Protein AF-A0A7Y3G4H9-F1 (afdb_monomer_lite)

pLDDT: mean 76.44, std 12.86, range [44.31, 96.88]

Radius of gyration: 26.17 Å; chains: 1; bounding box: 60×30×67 Å

Sequence (73 aa):
MKKKFWNSERVVSFSAMFISLLTLFIFIKQTNIIERQSRLSALPYLMVETSNNSEDNTFEIEIVNHGVGPAII

Structure (mmCIF, N/CA/C/O backbone):
data_AF-A0A7Y3G4H9-F1
#
_entry.id   AF-A0A7Y3G4H9-F1
#
loop_
_atom_site.group_PDB
_atom_site.id
_atom_site.type_symbol
_atom_site.label_atom_id
_atom_site.label_alt_id
_atom_site.label_comp_id
_atom_site.label_asym_id
_atom_site.label_entity_id
_atom_site.label_seq_id
_atom_site.pdbx_PDB_ins_code
_atom_site.Cartn_x
_atom_site.Cartn_y
_atom_site.Cartn_z
_atom_site.occupancy
_atom_site.B_iso_or_equiv
_atom_site.auth_seq_id
_atom_site.auth_comp_id
_atom_site.auth_asym_id
_atom_site.auth_atom_id
_atom_site.pdbx_PDB_model_num
ATOM 1 N N . MET A 1 1 ? -39.477 0.223 32.859 1.00 44.31 1 MET A N 1
ATOM 2 C CA . MET A 1 1 ? -38.280 1.098 32.814 1.00 44.31 1 MET A CA 1
ATOM 3 C C . MET A 1 1 ? -37.433 0.703 31.602 1.00 44.31 1 MET A C 1
ATOM 5 O O . MET A 1 1 ? -36.899 -0.399 31.591 1.00 44.31 1 MET A O 1
ATOM 9 N N . LYS A 1 2 ? -37.381 1.520 30.535 1.00 50.59 2 LYS A N 1
ATOM 10 C CA . LYS A 1 2 ? -36.594 1.206 29.323 1.00 50.59 2 LYS A CA 1
ATOM 11 C C . LYS A 1 2 ? -35.101 1.379 29.636 1.00 50.59 2 LYS A C 1
ATOM 13 O O . LYS A 1 2 ? -34.666 2.488 29.927 1.00 50.59 2 LYS A O 1
ATOM 18 N N . LYS A 1 3 ? -34.329 0.285 29.616 1.00 56.84 3 LYS A N 1
ATOM 19 C CA . LYS A 1 3 ? -32.874 0.301 29.843 1.00 56.84 3 LYS A CA 1
ATOM 20 C C . LYS A 1 3 ? -32.202 1.127 28.742 1.00 56.84 3 LYS A C 1
ATOM 22 O O . LYS A 1 3 ? -32.172 0.714 27.585 1.00 56.84 3 LYS A O 1
ATOM 27 N N . LYS A 1 4 ? -31.672 2.297 29.100 1.00 65.62 4 LYS A N 1
ATOM 28 C CA . LYS A 1 4 ? -30.895 3.167 28.210 1.00 65.62 4 LYS A CA 1
ATOM 29 C C . LYS A 1 4 ? -29.519 2.517 28.010 1.00 65.62 4 LYS A C 1
ATOM 31 O O . LYS A 1 4 ? -28.590 2.7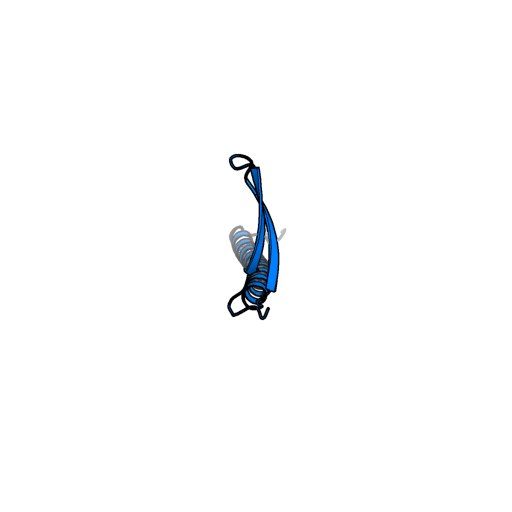54 28.768 1.00 65.62 4 LYS A O 1
ATOM 36 N N . PHE A 1 5 ? -29.435 1.591 27.054 1.00 65.12 5 PHE A N 1
ATOM 37 C CA . PHE A 1 5 ? -28.245 0.758 26.808 1.00 65.12 5 PHE A CA 1
ATOM 38 C C . PHE A 1 5 ? -27.070 1.546 26.194 1.00 65.12 5 PHE A C 1
ATOM 40 O O . PHE A 1 5 ? -25.926 1.088 26.203 1.00 65.12 5 PHE A O 1
ATOM 47 N N . TRP A 1 6 ? -27.369 2.747 25.697 1.00 66.44 6 TRP A N 1
ATOM 48 C CA . TRP A 1 6 ? -26.454 3.659 25.031 1.00 66.44 6 TRP A CA 1
ATOM 49 C C . TRP A 1 6 ? -26.074 4.799 25.973 1.00 66.44 6 TRP A C 1
ATOM 51 O O . TRP A 1 6 ? -26.883 5.684 26.257 1.00 66.44 6 TRP A O 1
ATOM 61 N N . ASN A 1 7 ? -24.841 4.740 26.469 1.00 78.75 7 ASN A N 1
ATOM 62 C CA . ASN A 1 7 ? -24.191 5.822 27.197 1.00 78.75 7 ASN A CA 1
ATOM 63 C C . ASN A 1 7 ? -23.153 6.458 26.258 1.00 78.75 7 ASN A C 1
ATOM 65 O O . ASN A 1 7 ? -22.522 5.718 25.497 1.00 78.75 7 ASN A O 1
ATOM 69 N N . SER A 1 8 ? -22.983 7.784 26.275 1.00 82.38 8 SER A N 1
ATOM 70 C CA . SER A 1 8 ? -22.123 8.486 25.300 1.00 82.38 8 SER A CA 1
ATOM 71 C C . SER A 1 8 ? -20.688 7.952 25.286 1.00 82.38 8 SER A C 1
ATOM 73 O O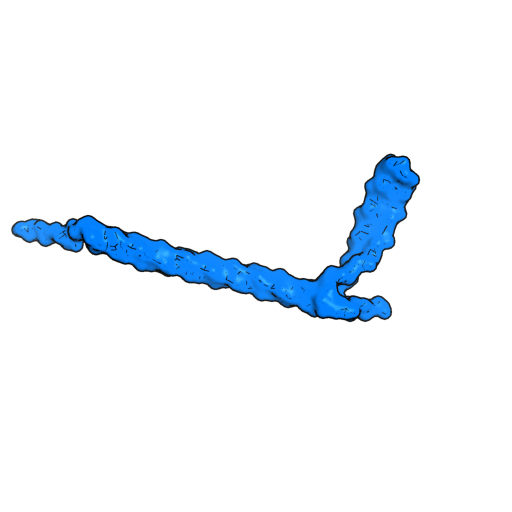 . SER A 1 8 ? -20.110 7.801 24.216 1.00 82.38 8 SER A O 1
ATOM 75 N N . GLU A 1 9 ? -20.150 7.556 26.441 1.00 83.88 9 GLU A N 1
ATOM 76 C CA . GLU A 1 9 ? -18.833 6.910 26.540 1.00 83.88 9 GLU A CA 1
ATOM 77 C C . GLU A 1 9 ? -18.717 5.640 25.691 1.00 83.88 9 GLU A C 1
ATOM 79 O O . GLU A 1 9 ? -17.725 5.454 24.994 1.00 83.88 9 GLU A O 1
ATOM 84 N N . ARG A 1 10 ? -19.747 4.782 25.674 1.00 85.75 10 ARG A N 1
ATOM 85 C CA . ARG A 1 10 ? -19.709 3.534 24.893 1.00 85.75 10 AR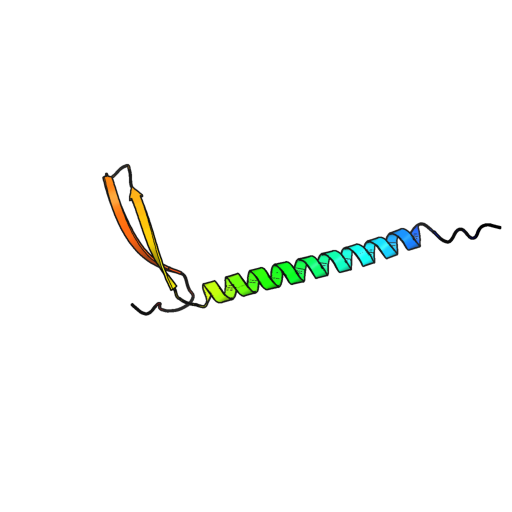G A CA 1
ATOM 86 C C . ARG A 1 10 ? -19.709 3.796 23.393 1.00 85.75 10 ARG A C 1
ATOM 88 O O . ARG A 1 10 ? -19.076 3.047 22.658 1.00 85.75 10 ARG A O 1
ATOM 95 N N . VAL A 1 11 ? -20.397 4.847 22.946 1.00 89.25 11 VAL A N 1
ATOM 96 C CA . VAL A 1 11 ? -20.399 5.260 21.533 1.00 89.25 11 VAL A CA 1
ATOM 97 C C . VAL A 1 11 ? -19.004 5.711 21.117 1.00 89.25 11 VAL A C 1
ATOM 99 O O . VAL A 1 11 ? -18.531 5.307 20.060 1.00 89.25 11 VAL A O 1
ATOM 102 N N . VAL A 1 12 ? -18.336 6.494 21.967 1.00 91.12 12 VAL A N 1
ATOM 103 C CA . VAL A 1 12 ? -16.980 6.997 21.708 1.00 91.12 12 VAL A CA 1
ATOM 104 C C . VAL A 1 12 ? -15.949 5.866 21.723 1.00 91.12 12 VAL A C 1
ATOM 106 O O . VAL A 1 12 ? -15.102 5.791 20.839 1.00 91.12 12 VAL A O 1
ATOM 109 N N . SER A 1 13 ? -16.024 4.936 22.678 1.00 89.62 13 SER A N 1
ATOM 110 C CA . SER A 1 13 ? -15.120 3.779 22.685 1.00 89.62 13 SER A CA 1
ATOM 111 C C . SER A 1 13 ? -15.345 2.869 21.476 1.00 89.62 13 SER A C 1
ATOM 113 O O . SER A 1 13 ? -14.383 2.386 20.880 1.00 89.62 13 SER A O 1
ATOM 115 N N . PHE A 1 14 ? -16.603 2.658 21.079 1.00 93.38 14 PHE A N 1
ATOM 116 C CA . PHE A 1 14 ? -16.930 1.849 19.908 1.00 93.38 14 PHE A CA 1
ATOM 117 C C . PHE A 1 14 ? -16.464 2.512 18.607 1.00 93.38 14 PHE A C 1
ATOM 119 O O . PHE A 1 14 ? -15.920 1.831 17.739 1.00 93.38 14 PHE A O 1
ATOM 126 N N . SER A 1 15 ? -16.613 3.834 18.477 1.00 94.06 15 SER A N 1
ATOM 127 C CA . SER A 1 15 ? -16.114 4.560 17.309 1.00 94.06 15 SER A CA 1
ATOM 128 C C . SER A 1 15 ? -14.589 4.524 17.231 1.00 94.06 15 SER A C 1
ATOM 130 O O . SER A 1 15 ? -14.060 4.277 16.153 1.00 94.06 15 SER A O 1
ATOM 132 N N . ALA A 1 16 ? -13.879 4.669 18.354 1.00 93.75 16 ALA A N 1
ATOM 133 C CA . ALA A 1 16 ? -12.425 4.530 18.392 1.00 93.75 16 ALA A CA 1
ATOM 134 C C . ALA A 1 16 ? -11.973 3.137 17.918 1.00 93.75 16 ALA A C 1
ATOM 136 O O . ALA A 1 16 ? -11.112 3.040 17.046 1.00 93.75 16 ALA A O 1
ATOM 137 N N . MET A 1 17 ? -12.607 2.066 18.410 1.00 95.44 17 MET A N 1
ATOM 138 C CA . MET A 1 17 ? -12.329 0.695 17.957 1.00 95.44 17 MET A CA 1
ATOM 139 C C . MET A 1 17 ? -12.615 0.508 16.462 1.00 95.44 17 MET A C 1
ATOM 141 O O . MET A 1 17 ? -11.827 -0.114 15.748 1.00 95.44 17 MET A O 1
ATOM 145 N N . PHE A 1 18 ? -13.725 1.063 15.975 1.00 96.44 18 PHE A N 1
ATOM 146 C CA . PHE A 1 18 ? -14.094 0.993 14.566 1.00 96.44 18 PHE A CA 1
ATOM 147 C C . PHE A 1 18 ? -13.086 1.725 13.671 1.00 96.44 18 PHE A C 1
ATOM 149 O O . PHE A 1 18 ? -12.663 1.186 12.649 1.00 96.44 18 PHE A O 1
ATOM 156 N N . ILE A 1 19 ? -12.641 2.915 14.082 1.00 96.38 19 ILE A N 1
ATOM 157 C CA . ILE A 1 19 ? -11.599 3.672 13.384 1.00 96.38 19 ILE A CA 1
ATOM 158 C C . ILE A 1 19 ? -10.295 2.867 13.353 1.00 96.38 19 ILE A C 1
ATOM 160 O O . ILE A 1 19 ? -9.691 2.753 12.292 1.00 96.38 19 ILE A O 1
ATOM 164 N N . SER A 1 20 ? -9.881 2.243 14.462 1.00 96.06 20 SER A N 1
ATOM 165 C CA . SER A 1 20 ? -8.682 1.392 14.487 1.00 96.06 20 SER A CA 1
ATOM 166 C C . SER A 1 20 ? -8.766 0.219 13.505 1.00 96.06 20 SER A C 1
ATOM 168 O O . SER A 1 20 ? -7.788 -0.070 12.815 1.00 96.06 20 SER A O 1
ATOM 170 N N . LEU A 1 21 ? -9.932 -0.428 13.395 1.00 96.88 21 LEU A N 1
ATOM 171 C CA . LEU A 1 21 ? -10.160 -1.502 12.422 1.00 96.88 21 LEU A CA 1
ATOM 172 C C . LEU A 1 21 ? -10.087 -0.999 10.975 1.00 96.88 21 LEU A C 1
ATOM 174 O O . LEU A 1 21 ? -9.467 -1.650 10.132 1.00 96.88 21 LEU A O 1
ATOM 178 N N . LEU A 1 22 ? -10.677 0.163 10.686 1.00 96.81 22 LEU A N 1
ATOM 179 C CA . LEU A 1 22 ? -10.589 0.785 9.364 1.00 96.81 22 LEU A CA 1
ATOM 180 C C . LEU A 1 22 ? -9.146 1.141 9.001 1.00 96.81 22 LEU A C 1
ATOM 182 O O . LEU A 1 22 ? -8.705 0.844 7.893 1.00 96.81 22 LEU A O 1
ATOM 186 N N . THR A 1 23 ? -8.392 1.719 9.935 1.00 95.94 23 THR A N 1
ATOM 187 C CA . THR A 1 23 ? -6.975 2.039 9.729 1.00 95.94 23 THR A CA 1
ATOM 188 C C . THR A 1 23 ? -6.164 0.783 9.426 1.00 95.94 23 THR A C 1
ATOM 190 O O . THR A 1 23 ? -5.378 0.780 8.481 1.00 95.94 23 THR A O 1
ATOM 193 N N . LEU A 1 24 ? -6.396 -0.311 10.159 1.00 94.38 24 LEU A N 1
ATOM 194 C CA . LEU A 1 24 ? -5.736 -1.589 9.889 1.00 94.38 24 LEU A CA 1
ATOM 195 C C . LEU A 1 24 ? -6.070 -2.115 8.485 1.00 94.38 24 LEU A C 1
ATOM 197 O O . LEU A 1 24 ? -5.177 -2.546 7.757 1.00 94.38 24 LEU A O 1
ATOM 201 N N . PHE A 1 25 ? -7.337 -2.042 8.075 1.00 94.44 25 PHE A N 1
ATOM 202 C CA . PHE A 1 25 ? -7.755 -2.450 6.734 1.00 94.44 25 PHE A CA 1
ATOM 203 C C . PHE A 1 25 ? -7.066 -1.625 5.638 1.00 94.44 25 PHE A C 1
ATOM 205 O O . PHE A 1 25 ? -6.570 -2.180 4.654 1.00 94.44 25 PHE A O 1
ATOM 212 N N . ILE A 1 26 ? -6.989 -0.304 5.822 1.00 94.06 26 ILE A N 1
ATOM 213 C CA . ILE A 1 26 ? -6.283 0.598 4.907 1.00 94.06 26 ILE A CA 1
ATOM 214 C C . ILE A 1 26 ? -4.799 0.229 4.836 1.00 94.06 26 ILE A C 1
ATOM 216 O O . ILE A 1 26 ? -4.264 0.112 3.735 1.00 94.06 26 ILE A O 1
ATOM 220 N N . PHE A 1 27 ? -4.146 -0.014 5.974 1.00 93.06 27 PHE A N 1
ATOM 221 C CA . PHE A 1 27 ? -2.743 -0.424 6.005 1.00 93.06 27 PHE A CA 1
ATOM 222 C C . PHE A 1 27 ? -2.497 -1.730 5.264 1.00 93.06 27 PHE A C 1
ATOM 224 O O . PHE A 1 27 ? -1.584 -1.780 4.451 1.00 93.06 27 PHE A O 1
ATOM 231 N N . ILE A 1 28 ? -3.346 -2.746 5.428 1.00 90.81 28 ILE A N 1
ATOM 232 C CA . ILE A 1 28 ? -3.218 -3.995 4.662 1.00 90.81 28 ILE A CA 1
ATOM 233 C C . ILE A 1 28 ? -3.274 -3.715 3.152 1.00 90.81 28 ILE A C 1
ATOM 235 O O . ILE A 1 28 ? -2.492 -4.273 2.377 1.00 90.81 28 ILE A O 1
ATOM 239 N N . LYS A 1 29 ? -4.177 -2.837 2.702 1.00 87.75 29 LYS A N 1
ATOM 240 C CA . LYS A 1 29 ? -4.265 -2.473 1.280 1.00 87.75 29 LYS A CA 1
ATOM 241 C C . LYS A 1 29 ? -3.038 -1.692 0.810 1.00 87.75 29 LYS A C 1
ATOM 243 O O . LYS A 1 29 ? -2.534 -1.988 -0.271 1.00 87.75 29 LYS A O 1
ATOM 248 N N . GLN A 1 30 ? -2.539 -0.755 1.613 1.00 83.81 30 GLN A N 1
ATOM 249 C CA . GLN A 1 30 ? -1.319 -0.005 1.309 1.00 83.81 30 GLN A CA 1
ATOM 250 C C . GLN A 1 30 ? -0.094 -0.923 1.245 1.00 83.81 30 GLN A C 1
ATOM 252 O O . GLN A 1 30 ? 0.661 -0.844 0.282 1.00 83.81 30 GLN A O 1
ATOM 257 N N . THR A 1 31 ? 0.063 -1.853 2.188 1.00 85.12 31 THR A N 1
ATOM 258 C CA . THR A 1 31 ? 1.160 -2.831 2.207 1.00 85.12 31 THR A CA 1
ATOM 259 C C . THR A 1 31 ? 1.183 -3.686 0.946 1.00 85.12 31 THR A C 1
ATOM 261 O O . THR A 1 31 ? 2.241 -3.832 0.350 1.00 85.12 31 THR A O 1
ATOM 264 N N . ASN A 1 32 ? 0.032 -4.174 0.470 1.00 75.81 32 ASN A N 1
ATOM 265 C CA . ASN A 1 32 ? -0.027 -4.938 -0.784 1.00 75.81 32 ASN A CA 1
ATOM 266 C C . ASN A 1 32 ? 0.383 -4.102 -2.013 1.00 75.81 32 ASN A C 1
ATOM 268 O O . ASN A 1 32 ? 0.985 -4.618 -2.955 1.00 75.81 32 ASN A O 1
ATOM 272 N N . ILE A 1 33 ? 0.054 -2.805 -2.028 1.00 76.19 33 ILE A N 1
ATOM 273 C CA . ILE A 1 33 ? 0.467 -1.895 -3.107 1.00 76.19 33 ILE A CA 1
ATOM 274 C C . ILE A 1 33 ? 1.979 -1.652 -3.039 1.00 76.19 33 ILE A C 1
ATOM 276 O O . ILE A 1 33 ? 2.645 -1.725 -4.071 1.00 76.19 33 ILE A O 1
ATOM 280 N N . ILE A 1 34 ? 2.521 -1.422 -1.840 1.00 75.31 34 ILE A N 1
ATOM 281 C CA . ILE A 1 34 ? 3.958 -1.231 -1.605 1.00 75.31 34 ILE A CA 1
ATOM 282 C C . ILE A 1 34 ? 4.735 -2.495 -1.972 1.00 75.31 34 ILE A C 1
ATOM 284 O O . ILE A 1 34 ? 5.763 -2.395 -2.625 1.00 75.31 34 ILE A O 1
ATOM 288 N N . GLU A 1 35 ? 4.237 -3.682 -1.631 1.00 72.06 35 GLU A N 1
ATOM 289 C CA . GLU A 1 35 ? 4.855 -4.955 -2.008 1.00 72.06 35 GLU A CA 1
ATOM 290 C C . GLU A 1 35 ? 4.890 -5.126 -3.530 1.00 72.06 35 GLU A C 1
ATOM 292 O O . GLU A 1 35 ? 5.908 -5.518 -4.100 1.00 72.06 35 GLU A O 1
ATOM 297 N N . ARG A 1 36 ? 3.801 -4.772 -4.224 1.00 66.75 36 ARG A N 1
ATOM 298 C CA . ARG A 1 36 ? 3.757 -4.821 -5.688 1.00 66.75 36 ARG A CA 1
ATOM 299 C C . ARG A 1 36 ? 4.734 -3.833 -6.317 1.00 66.75 36 ARG A C 1
ATOM 301 O O . ARG A 1 36 ? 5.425 -4.212 -7.257 1.00 66.75 36 ARG A O 1
ATOM 308 N N . GLN A 1 37 ? 4.794 -2.602 -5.816 1.00 63.19 37 GLN A N 1
ATOM 309 C CA . GLN A 1 37 ? 5.752 -1.6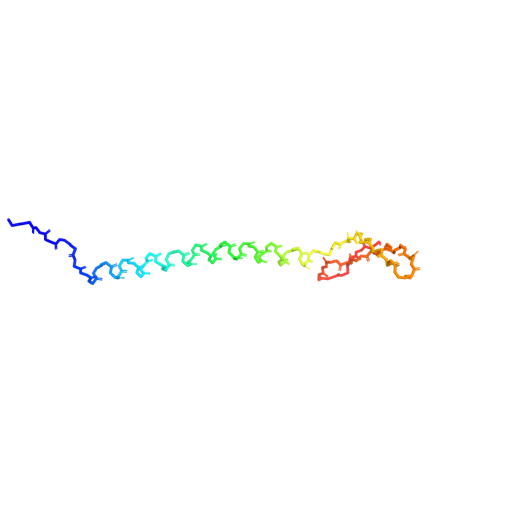04 -6.293 1.00 63.19 37 GLN A CA 1
ATOM 310 C C . GLN A 1 37 ? 7.189 -2.026 -5.981 1.00 63.19 37 GLN A C 1
ATOM 312 O O . GLN A 1 37 ? 8.023 -1.992 -6.869 1.00 63.19 37 GLN A O 1
ATOM 317 N N . SER A 1 38 ? 7.462 -2.534 -4.779 1.00 65.00 38 SER A N 1
ATOM 318 C CA . SER A 1 38 ? 8.777 -3.034 -4.371 1.00 65.00 38 SER A CA 1
ATOM 3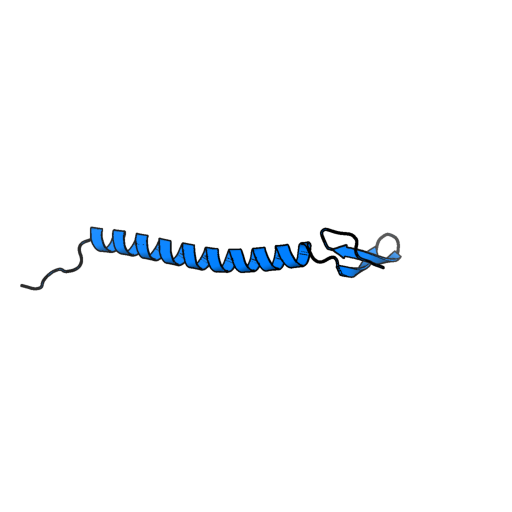19 C C . SER A 1 38 ? 9.230 -4.221 -5.222 1.00 65.00 38 SER A C 1
ATOM 321 O O . SER A 1 38 ? 10.381 -4.251 -5.646 1.00 65.00 38 SER A O 1
ATOM 323 N N . ARG A 1 39 ? 8.333 -5.159 -5.557 1.00 64.19 39 ARG A N 1
ATOM 324 C CA . ARG A 1 39 ? 8.645 -6.284 -6.452 1.00 64.19 39 ARG A CA 1
ATOM 325 C C . ARG A 1 39 ? 8.889 -5.835 -7.892 1.00 64.19 39 ARG A C 1
ATOM 327 O O . ARG A 1 39 ? 9.783 -6.365 -8.539 1.00 64.19 39 ARG A O 1
ATOM 334 N N . LEU A 1 40 ? 8.100 -4.885 -8.396 1.00 61.47 40 LEU A N 1
ATOM 335 C CA . LEU A 1 40 ? 8.292 -4.316 -9.735 1.00 61.47 40 LEU A CA 1
ATOM 336 C C . LEU A 1 40 ? 9.566 -3.476 -9.817 1.00 61.47 40 LEU A C 1
ATOM 338 O O . LEU A 1 40 ? 10.243 -3.523 -10.829 1.00 61.47 40 LEU A O 1
ATOM 342 N N . SER A 1 41 ? 9.921 -2.767 -8.749 1.00 61.22 41 SER A N 1
ATOM 343 C CA . SER A 1 41 ? 11.208 -2.094 -8.639 1.00 61.22 41 SER A CA 1
ATOM 344 C C . SER A 1 41 ? 12.353 -3.081 -8.456 1.00 61.22 41 SER A C 1
ATOM 346 O O . SER A 1 41 ? 13.452 -2.752 -8.843 1.00 61.22 41 SER A O 1
ATOM 348 N N . ALA A 1 42 ? 12.159 -4.272 -7.889 1.00 61.16 42 ALA A N 1
ATOM 349 C CA . ALA A 1 42 ? 13.236 -5.255 -7.736 1.00 61.16 42 ALA A CA 1
ATOM 350 C C . ALA A 1 42 ? 13.479 -6.100 -8.998 1.00 61.16 42 ALA A C 1
ATOM 352 O O . ALA A 1 42 ? 14.585 -6.596 -9.190 1.00 61.16 42 ALA A O 1
ATOM 353 N N . LEU A 1 43 ? 12.464 -6.292 -9.846 1.00 62.72 43 LEU A N 1
ATOM 354 C CA . LEU A 1 43 ? 12.607 -7.024 -11.100 1.00 62.72 43 LEU A CA 1
ATOM 355 C C . LEU A 1 43 ? 13.099 -6.057 -12.188 1.00 62.72 43 LEU A C 1
ATOM 357 O O . LEU A 1 43 ? 12.333 -5.181 -12.573 1.00 62.72 43 LEU A O 1
ATOM 361 N N . PRO A 1 44 ? 14.329 -6.192 -12.705 1.00 57.31 44 PRO A N 1
ATOM 362 C CA . PRO A 1 44 ? 14.773 -5.356 -13.809 1.00 57.31 44 PRO A CA 1
ATOM 363 C C . PRO A 1 44 ? 13.965 -5.697 -15.066 1.00 57.31 44 PRO A C 1
ATOM 365 O O . PRO A 1 44 ? 13.928 -6.853 -15.493 1.00 57.31 44 PRO A O 1
ATOM 368 N N . TYR A 1 45 ? 13.301 -4.702 -15.650 1.00 66.88 45 TYR A N 1
ATOM 369 C CA . TYR A 1 45 ? 12.632 -4.826 -16.942 1.00 66.88 45 TYR A CA 1
ATOM 370 C C . TYR A 1 45 ? 13.019 -3.662 -17.849 1.00 66.88 45 TYR A C 1
ATOM 372 O O . TYR A 1 45 ? 13.165 -2.523 -17.406 1.00 66.88 45 TYR A O 1
ATOM 380 N N . LEU A 1 46 ? 13.193 -3.971 -19.133 1.00 70.44 46 LEU A N 1
ATOM 381 C CA . LEU A 1 46 ? 13.454 -2.982 -20.170 1.00 70.44 46 LEU A CA 1
ATOM 382 C C . LEU A 1 46 ? 12.116 -2.418 -20.646 1.00 70.44 46 LEU A C 1
ATOM 384 O O . LEU A 1 46 ? 11.231 -3.173 -21.058 1.00 70.44 46 LEU A O 1
ATOM 388 N N . MET A 1 47 ? 11.966 -1.101 -20.587 1.00 71.81 47 MET A N 1
ATOM 389 C CA . MET A 1 47 ? 10.855 -0.384 -21.198 1.00 71.81 47 MET A CA 1
ATOM 390 C C . MET A 1 47 ? 11.386 0.421 -22.379 1.00 71.81 47 MET A C 1
ATOM 392 O O . MET A 1 47 ? 12.442 1.043 -22.289 1.00 71.81 47 MET A O 1
ATOM 396 N N . VAL A 1 48 ? 10.654 0.374 -23.490 1.00 76.38 48 VAL A N 1
ATOM 397 C CA . VAL A 1 48 ? 10.915 1.233 -24.644 1.00 76.38 48 VAL A CA 1
ATOM 398 C C . VAL A 1 48 ? 10.111 2.506 -24.441 1.00 76.38 48 VAL A C 1
ATOM 400 O O . VAL A 1 48 ? 8.879 2.464 -24.439 1.00 76.38 48 VAL A O 1
ATOM 403 N N . GLU A 1 49 ? 10.807 3.615 -24.251 1.00 80.75 49 GLU A N 1
ATOM 404 C CA . GLU A 1 49 ? 10.211 4.937 -24.125 1.00 80.75 49 GLU A CA 1
ATOM 405 C C . GLU A 1 49 ? 10.488 5.724 -25.401 1.00 80.75 49 GLU A C 1
ATOM 407 O O . GLU A 1 49 ? 11.587 5.695 -25.953 1.00 80.75 49 GLU A O 1
ATOM 412 N N . THR A 1 50 ? 9.459 6.391 -25.912 1.00 79.25 50 THR A N 1
ATOM 413 C CA . THR A 1 50 ? 9.576 7.242 -27.095 1.00 79.25 50 THR A CA 1
ATOM 414 C C . THR A 1 50 ? 9.360 8.677 -26.666 1.00 79.25 50 THR A C 1
ATOM 416 O O . THR A 1 50 ? 8.264 9.015 -26.205 1.00 79.25 50 THR A O 1
ATOM 419 N N . SER A 1 51 ? 10.376 9.515 -26.825 1.00 78.44 51 SER A N 1
ATOM 420 C CA . SER A 1 51 ? 10.265 10.948 -26.588 1.00 78.44 51 SER A CA 1
ATOM 421 C C . SER A 1 51 ? 10.267 11.673 -27.935 1.00 78.44 51 SER A C 1
ATOM 423 O O . SER A 1 51 ? 10.917 11.265 -28.900 1.00 78.44 51 SER A O 1
ATOM 425 N N . ASN A 1 52 ? 9.448 12.718 -28.037 1.00 75.75 52 ASN A N 1
ATOM 426 C CA . ASN A 1 52 ? 9.403 13.567 -29.218 1.00 75.75 52 ASN A CA 1
ATOM 427 C C . ASN A 1 52 ? 9.748 14.985 -28.783 1.00 75.75 52 ASN A C 1
ATOM 429 O O . ASN A 1 52 ? 8.930 15.657 -28.145 1.00 75.75 52 ASN A O 1
ATOM 433 N N . ASN A 1 53 ? 10.962 15.424 -29.101 1.00 75.06 53 ASN A N 1
ATOM 434 C CA . ASN A 1 53 ? 11.382 16.786 -28.837 1.00 75.06 53 ASN A CA 1
ATOM 435 C C . ASN A 1 53 ? 10.948 17.665 -30.018 1.00 75.06 53 ASN A C 1
ATOM 437 O O . ASN A 1 53 ? 11.523 17.628 -31.104 1.00 75.06 53 ASN A O 1
ATOM 441 N N . SER A 1 54 ? 9.897 18.456 -29.790 1.00 69.00 54 SER A N 1
ATOM 442 C CA . SER A 1 54 ? 9.300 19.326 -30.814 1.00 69.00 54 SER A CA 1
ATOM 443 C C . SER A 1 54 ? 10.157 20.554 -31.142 1.00 69.00 54 SER A C 1
ATOM 445 O O . SER A 1 54 ? 9.902 21.212 -32.146 1.00 69.00 54 SER A O 1
ATOM 447 N N . GLU A 1 55 ? 11.146 20.878 -30.305 1.00 75.44 55 GLU A N 1
ATOM 448 C CA . GLU A 1 55 ? 12.046 22.019 -30.493 1.00 75.44 55 GLU A CA 1
ATOM 449 C C . GLU A 1 55 ? 13.219 21.656 -31.421 1.00 75.44 55 GLU A C 1
ATOM 451 O O . GLU A 1 55 ? 13.563 22.433 -32.310 1.00 75.44 55 GLU A O 1
ATOM 456 N N . ASP A 1 56 ? 13.737 20.427 -31.304 1.00 77.75 56 ASP A N 1
ATOM 457 C CA . ASP A 1 56 ? 14.841 19.909 -32.128 1.00 77.75 56 ASP A CA 1
ATOM 458 C C . ASP A 1 56 ? 14.386 19.001 -33.292 1.00 77.75 56 ASP A C 1
ATOM 460 O O . ASP A 1 56 ? 15.213 18.539 -34.079 1.00 77.75 56 ASP A O 1
ATOM 464 N N . ASN A 1 57 ? 13.075 18.750 -33.444 1.00 75.69 57 ASN A N 1
ATOM 465 C CA . ASN A 1 57 ? 12.503 17.818 -34.435 1.00 75.69 57 ASN A CA 1
ATOM 466 C C . ASN A 1 57 ? 13.123 16.405 -34.379 1.00 75.69 57 ASN A C 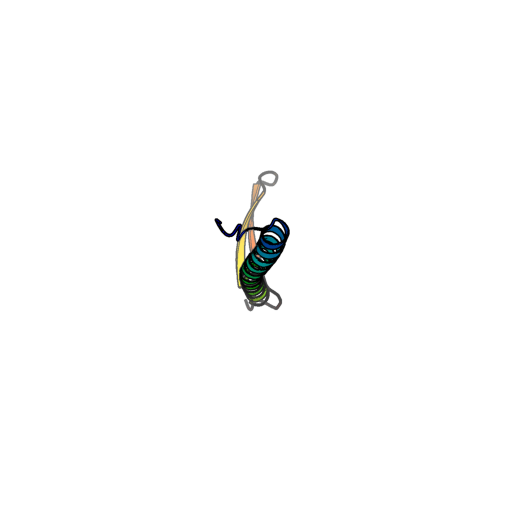1
ATOM 468 O O . ASN A 1 57 ? 13.218 15.702 -35.390 1.00 75.69 57 ASN A O 1
ATOM 472 N N . THR A 1 58 ? 13.549 15.975 -33.195 1.00 72.88 58 THR A N 1
ATOM 473 C CA . THR A 1 58 ? 14.164 14.668 -32.973 1.00 72.88 58 THR A CA 1
ATOM 474 C C . THR A 1 58 ? 13.173 13.710 -32.324 1.00 72.88 58 THR A C 1
ATOM 476 O O . THR A 1 58 ? 12.490 14.027 -31.349 1.00 72.88 58 THR A O 1
ATOM 479 N N . PHE A 1 59 ? 13.097 12.509 -32.897 1.00 75.50 59 PHE A N 1
ATOM 480 C CA . PHE A 1 59 ? 12.376 11.383 -32.324 1.00 75.50 59 PHE A CA 1
ATOM 481 C C . PHE A 1 59 ? 13.393 10.439 -31.696 1.00 75.50 59 PHE A C 1
ATOM 483 O O . PHE A 1 59 ? 14.240 9.886 -32.403 1.00 75.50 59 PHE A O 1
ATOM 490 N N . GLU A 1 60 ? 13.319 10.277 -30.382 1.00 79.19 60 GLU A N 1
ATOM 491 C CA . GLU A 1 60 ? 14.258 9.470 -29.616 1.00 79.19 60 GLU A CA 1
ATOM 492 C C . GLU A 1 60 ? 13.557 8.223 -29.078 1.00 79.19 60 GLU A C 1
ATOM 494 O O . GLU A 1 60 ? 12.421 8.274 -28.597 1.00 79.19 60 GLU A O 1
ATOM 499 N N . ILE A 1 61 ? 14.232 7.082 -29.214 1.00 79.25 61 ILE A N 1
ATOM 500 C CA . ILE A 1 61 ? 13.787 5.798 -28.680 1.00 79.25 61 ILE A CA 1
ATOM 501 C C . ILE A 1 61 ? 14.808 5.391 -27.627 1.00 79.25 61 ILE A C 1
ATOM 503 O O . ILE A 1 61 ? 15.930 5.008 -27.963 1.00 79.25 61 ILE A O 1
ATOM 507 N N . GLU A 1 62 ? 14.410 5.458 -26.365 1.00 79.31 62 GLU A N 1
ATOM 508 C CA . GLU A 1 62 ? 15.246 5.073 -25.238 1.00 79.31 62 GLU A CA 1
ATOM 509 C C . GLU A 1 62 ? 14.845 3.689 -24.728 1.00 79.31 62 GLU A C 1
ATOM 511 O O . GLU A 1 62 ? 13.666 3.342 -24.630 1.00 79.31 62 GLU A O 1
ATOM 516 N N . ILE A 1 63 ? 15.852 2.882 -24.394 1.00 76.62 63 ILE A N 1
ATOM 517 C CA . ILE A 1 63 ? 15.666 1.611 -23.697 1.00 76.62 63 ILE A CA 1
ATOM 518 C C . ILE A 1 63 ? 16.061 1.850 -22.244 1.00 76.62 63 ILE A C 1
ATOM 520 O O . ILE A 1 63 ? 17.247 1.924 -21.918 1.00 76.62 63 ILE A O 1
ATOM 524 N N . VAL A 1 64 ? 15.064 1.970 -21.372 1.00 75.38 64 VAL A N 1
ATOM 525 C CA . VAL A 1 64 ? 15.262 2.313 -19.962 1.00 75.38 64 VAL A CA 1
ATOM 526 C C . VAL A 1 64 ? 15.056 1.070 -19.101 1.00 75.38 64 VAL A C 1
ATOM 528 O O . VAL A 1 64 ? 14.059 0.359 -19.233 1.00 75.38 64 VAL A O 1
ATOM 531 N N . ASN A 1 65 ? 16.011 0.786 -18.213 1.00 72.75 65 ASN A N 1
ATOM 532 C CA . ASN A 1 65 ? 15.887 -0.281 -17.223 1.00 72.75 65 ASN A CA 1
ATOM 533 C C . ASN A 1 65 ? 15.216 0.260 -15.959 1.00 72.75 65 ASN A C 1
ATOM 535 O O . ASN A 1 65 ? 15.840 0.966 -15.166 1.00 72.75 65 ASN A O 1
ATOM 539 N N . HIS A 1 66 ? 13.961 -0.122 -15.752 1.00 69.88 66 HIS A N 1
ATOM 540 C CA . HIS A 1 66 ? 13.207 0.235 -14.558 1.00 69.88 66 HIS A CA 1
ATOM 541 C C . HIS A 1 66 ? 13.275 -0.910 -13.543 1.00 69.88 66 HIS A C 1
ATOM 543 O O . HIS A 1 66 ? 12.358 -1.714 -13.430 1.00 69.88 66 HIS A O 1
ATOM 549 N N . GLY A 1 67 ? 14.376 -0.999 -12.794 1.00 62.91 67 GLY A N 1
ATOM 550 C CA . GLY A 1 67 ? 14.514 -1.931 -11.674 1.00 62.91 67 GLY A CA 1
ATOM 551 C C . GLY A 1 67 ? 15.846 -1.825 -10.916 1.00 62.91 67 GLY A C 1
ATOM 552 O O . GLY A 1 67 ? 16.794 -1.183 -11.359 1.00 62.91 67 GLY A O 1
ATOM 553 N N . VAL A 1 68 ? 15.922 -2.451 -9.741 1.00 62.16 68 VAL A N 1
ATOM 554 C CA . VAL A 1 68 ? 17.077 -2.506 -8.838 1.00 62.16 68 VAL A CA 1
ATOM 555 C C . VAL A 1 68 ? 17.918 -3.713 -9.245 1.00 62.16 68 VAL A C 1
ATOM 557 O O . VAL A 1 68 ? 17.784 -4.807 -8.703 1.00 62.16 68 VAL A O 1
ATOM 560 N N . GLY A 1 69 ? 18.762 -3.513 -10.254 1.00 63.25 69 GLY A N 1
ATOM 561 C CA . GLY A 1 69 ? 19.663 -4.531 -10.793 1.00 63.25 69 GLY A CA 1
ATOM 562 C C . GLY A 1 69 ? 19.916 -4.342 -12.291 1.00 63.25 69 GLY A C 1
ATOM 563 O O . GLY A 1 69 ? 19.194 -3.587 -12.942 1.00 63.25 69 GLY A O 1
ATOM 564 N N . PRO A 1 70 ? 20.938 -4.999 -12.865 1.00 61.97 70 PRO A N 1
ATOM 565 C CA . PRO A 1 70 ? 21.183 -4.944 -14.301 1.00 61.97 70 PRO A CA 1
ATOM 566 C C . PRO A 1 70 ? 20.070 -5.690 -15.050 1.00 61.97 70 PRO A C 1
ATOM 568 O O . PRO A 1 70 ? 19.907 -6.898 -14.875 1.00 61.97 70 PRO A O 1
ATOM 571 N N . ALA A 1 71 ? 19.307 -4.993 -15.893 1.00 64.31 71 ALA A N 1
ATOM 572 C CA . ALA A 1 71 ? 18.514 -5.654 -16.921 1.00 64.31 71 ALA A CA 1
ATOM 573 C C . ALA A 1 71 ? 19.474 -6.258 -17.943 1.00 64.31 71 ALA A C 1
ATOM 575 O O . ALA A 1 71 ? 20.356 -5.574 -18.460 1.00 64.31 71 ALA A O 1
ATOM 576 N N . ILE A 1 72 ? 19.327 -7.558 -18.180 1.00 62.34 72 ILE A N 1
ATOM 577 C CA . ILE A 1 72 ? 20.124 -8.280 -19.167 1.00 62.34 72 ILE A CA 1
ATOM 578 C C . ILE A 1 72 ? 19.566 -7.917 -20.548 1.00 62.34 72 ILE A C 1
ATOM 580 O O . ILE A 1 72 ? 18.369 -8.087 -20.783 1.00 62.34 72 ILE A O 1
ATOM 584 N N . ILE A 1 73 ? 20.435 -7.387 -21.411 1.00 59.31 73 ILE A N 1
ATOM 585 C CA . ILE A 1 73 ? 20.181 -7.045 -22.819 1.00 59.31 73 ILE A CA 1
ATOM 586 C C . ILE A 1 73 ? 20.732 -8.168 -23.695 1.00 59.31 73 ILE A C 1
ATOM 588 O O . ILE A 1 73 ? 21.852 -8.641 -23.384 1.00 59.31 73 ILE A O 1
#

Foldseek 3Di:
DDPPPDDPVVVVVVVVVVVVVVVVVVVVVVVVVVVVVQVQQADWDWDWDWDQDPVVRDIDTDTDTRHDDDDDD

Secondary structure (DSSP, 8-state):
-------HHHHHHHHHHHHHHHHHHHHHHHHHHHHHHHHHHHS--EEEEEEEETTTTEEEEEEEE-SSSPPP-